Protein AF-A0A2G9T3Y8-F1 (afdb_monomer_lite)

Foldseek 3Di:
DDPVVVVVVVVVVVVVVVVVVVVVPPVPPPPDPDDDDDDDDDDDDPDDDPPFFFKWKALAPPGDIDDRDGLVRLQVCVVVVVRHQQMWMDTVPDPDTDGSVPDDSVVRD

pLDDT: mean 73.1, std 14.91, range [39.56, 91.06]

Sequence (109 aa):
MDVYEWTREKLEFLLKKLESSAVDSLDMFSDEPAANSSTSAEASNTIFDDEEQKWEYKESDTAEVQGPFTSSEMARRQQNGKLSSGGLARKCGTAGFNPVARIDFDLYC

Radius of gyration: 24.82 Å; chains: 1; bounding box: 56×50×46 Å

InterPro domains:
  IPR003169 GYF domain [PF02213] (55-99)
  IPR003169 GYF domain [PS50829] (52-104)
  IPR035445 GYF-like domain superfamily [G3DSA:3.30.1490.40] (46-109)
  IPR035445 GYF-like domain superfamily [SSF55277] (40-94)
  IPR039905 CD2 antigen cytoplasmic tail-binding protein 2/Lin1 [PTHR13138] (1-108)

Organism: Teladorsagia circumcincta (NCBI:txid45464)

Secondary structure (DSSP, 8-state):
--HHHHHHHHHHHHHHHHHHHHHTT-------------------------S--EEEEESSTTS--EEEEEHHHHHHHHHTT-S-TT-EEEETT----EEGGG--SGGG-

Structure (mmCIF, N/CA/C/O backbone):
data_AF-A0A2G9T3Y8-F1
#
_entry.id   AF-A0A2G9T3Y8-F1
#
loop_
_atom_site.group_PDB
_atom_site.id
_atom_site.type_symbol
_atom_site.label_atom_id
_atom_site.label_alt_id
_atom_site.label_comp_id
_atom_site.label_asym_id
_atom_site.label_entity_id
_atom_site.label_seq_id
_atom_site.pdbx_PDB_ins_code
_atom_site.Cartn_x
_atom_site.Cartn_y
_atom_site.Cartn_z
_atom_site.occupancy
_atom_sit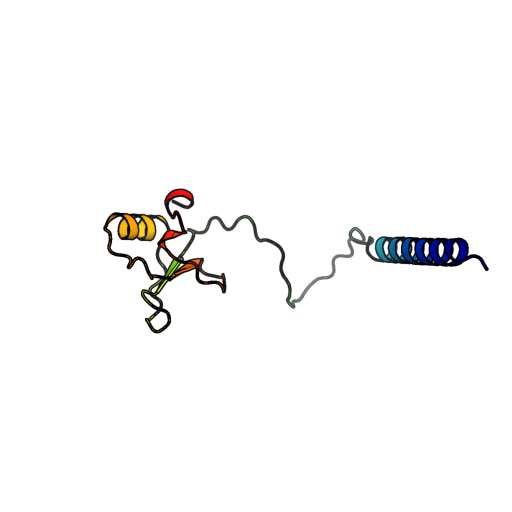e.B_iso_or_equiv
_atom_site.auth_seq_id
_atom_site.auth_comp_id
_atom_site.auth_asym_id
_atom_site.auth_atom_id
_atom_site.pdbx_PDB_model_num
ATOM 1 N N . MET A 1 1 ? 37.112 -22.788 -30.571 1.00 60.75 1 MET A N 1
ATOM 2 C CA . MET A 1 1 ? 37.118 -22.348 -29.167 1.00 60.75 1 MET A CA 1
ATOM 3 C C . MET A 1 1 ? 35.946 -23.027 -28.504 1.00 60.75 1 MET A C 1
ATOM 5 O O . MET A 1 1 ? 34.865 -23.008 -29.088 1.00 60.75 1 MET A O 1
ATOM 9 N N . ASP A 1 2 ? 36.194 -23.740 -27.414 1.00 82.38 2 ASP A N 1
ATOM 10 C CA . ASP A 1 2 ? 35.179 -24.557 -26.748 1.00 82.38 2 ASP A CA 1
ATOM 11 C C . ASP A 1 2 ? 34.064 -23.645 -26.190 1.00 82.38 2 ASP A C 1
ATOM 13 O O . ASP A 1 2 ? 34.320 -22.501 -25.804 1.00 82.38 2 ASP A O 1
ATOM 17 N N . VAL A 1 3 ? 32.811 -24.104 -26.158 1.00 79.81 3 VAL A N 1
ATOM 18 C CA . VAL A 1 3 ? 31.657 -23.286 -25.715 1.00 79.81 3 VAL A CA 1
ATOM 19 C C . VAL A 1 3 ? 31.833 -22.832 -24.259 1.00 79.81 3 VAL A C 1
ATOM 21 O O . VAL A 1 3 ? 31.388 -21.750 -23.859 1.00 79.81 3 VAL A O 1
ATOM 24 N N . TYR A 1 4 ? 32.548 -23.635 -23.472 1.00 84.25 4 TYR A N 1
ATOM 25 C CA . TYR A 1 4 ? 32.908 -23.317 -22.096 1.00 84.25 4 TYR A CA 1
ATOM 26 C C . TYR A 1 4 ? 33.963 -22.214 -21.986 1.00 84.25 4 TYR A C 1
ATOM 28 O O . TYR A 1 4 ? 33.860 -21.368 -21.098 1.00 84.25 4 TYR A O 1
ATOM 36 N N . GLU A 1 5 ? 34.933 -22.170 -22.899 1.00 83.75 5 GLU A N 1
ATOM 37 C CA . GLU A 1 5 ? 35.948 -21.110 -22.931 1.00 83.75 5 GLU A CA 1
ATOM 38 C C . GLU A 1 5 ? 35.299 -19.756 -23.218 1.00 83.75 5 GLU A C 1
ATOM 40 O O . GLU A 1 5 ? 35.516 -18.799 -22.478 1.00 83.75 5 GLU A O 1
ATOM 45 N N . TRP A 1 6 ? 34.405 -19.707 -24.210 1.00 81.50 6 TRP A N 1
ATOM 46 C CA . TRP A 1 6 ? 33.674 -18.487 -24.559 1.00 81.50 6 TRP A CA 1
ATOM 47 C C . TRP A 1 6 ? 32.820 -17.961 -23.399 1.00 81.50 6 TRP A C 1
ATOM 49 O O . TRP A 1 6 ? 32.765 -16.760 -23.130 1.00 81.50 6 TRP A O 1
ATOM 59 N N . THR A 1 7 ? 32.156 -18.871 -22.681 1.00 87.75 7 THR A N 1
ATOM 60 C CA . THR A 1 7 ? 31.309 -18.507 -21.539 1.00 87.75 7 THR A CA 1
ATOM 61 C C . THR A 1 7 ? 32.144 -17.975 -20.376 1.00 87.75 7 THR A C 1
ATOM 63 O O . THR A 1 7 ? 31.757 -16.983 -19.756 1.00 87.75 7 THR A O 1
ATOM 66 N N . ARG A 1 8 ? 33.306 -18.584 -20.104 1.00 88.88 8 ARG A N 1
ATOM 67 C CA . ARG A 1 8 ? 34.232 -18.119 -19.065 1.00 88.88 8 ARG A CA 1
ATOM 68 C C . ARG A 1 8 ? 34.745 -16.714 -19.369 1.00 88.88 8 ARG A C 1
ATOM 70 O O . ARG A 1 8 ? 34.634 -15.840 -18.517 1.00 88.88 8 ARG A O 1
ATOM 77 N N . GLU A 1 9 ? 35.223 -16.477 -20.588 1.00 89.94 9 GLU A N 1
ATOM 78 C CA . GLU A 1 9 ? 35.736 -15.164 -21.004 1.00 89.94 9 GLU A CA 1
ATOM 79 C C . GLU A 1 9 ? 34.658 -14.076 -20.920 1.00 89.94 9 GLU A C 1
ATOM 81 O O . GLU A 1 9 ? 34.911 -12.961 -20.462 1.00 89.94 9 GLU A O 1
ATOM 86 N N . LYS A 1 10 ? 33.418 -14.410 -21.296 1.00 87.50 10 LYS A N 1
ATOM 87 C CA . LYS A 1 10 ? 32.281 -13.494 -21.176 1.00 87.50 10 LYS A CA 1
ATOM 88 C C . LYS A 1 10 ? 31.964 -13.144 -19.720 1.00 87.50 10 LYS A C 1
ATOM 90 O O . LYS A 1 10 ? 31.654 -11.989 -19.432 1.00 87.50 10 LYS A O 1
ATOM 95 N N . LEU A 1 11 ? 32.026 -14.118 -18.811 1.00 90.94 11 LEU A N 1
ATOM 96 C CA . LEU A 1 11 ? 31.810 -13.890 -17.381 1.00 90.94 11 LEU A CA 1
ATOM 97 C C . LEU A 1 11 ? 32.929 -13.040 -16.770 1.00 90.94 11 LEU A C 1
ATOM 99 O O . LEU A 1 11 ? 32.633 -12.083 -16.059 1.00 90.94 11 LEU A O 1
ATOM 103 N N . GLU A 1 12 ? 34.190 -13.326 -17.095 1.00 91.06 12 GLU A N 1
ATOM 104 C CA . GLU A 1 12 ? 35.344 -12.539 -16.640 1.00 91.06 12 GLU A CA 1
ATOM 105 C C . GLU A 1 12 ? 35.264 -11.082 -17.116 1.00 91.06 12 GLU A C 1
ATOM 107 O O . GLU A 1 12 ? 35.494 -10.154 -16.339 1.00 91.06 12 GLU A O 1
ATOM 112 N N . PHE A 1 13 ? 34.858 -10.861 -18.369 1.00 90.44 13 PHE A N 1
ATOM 113 C CA . PHE A 1 13 ? 34.652 -9.520 -18.914 1.00 90.44 13 PHE A CA 1
ATOM 114 C C . PHE A 1 13 ? 33.562 -8.743 -18.162 1.00 90.44 13 PHE A C 1
ATOM 116 O O . PHE A 1 13 ? 33.740 -7.566 -17.841 1.00 90.44 13 PHE A O 1
ATOM 123 N N . LEU A 1 14 ? 32.436 -9.395 -17.858 1.00 88.31 14 LEU A N 1
ATOM 124 C CA . LEU A 1 14 ? 31.343 -8.778 -17.103 1.00 88.31 14 LEU A CA 1
ATOM 125 C C . LEU A 1 14 ? 31.750 -8.460 -15.661 1.00 88.31 14 LEU A C 1
ATOM 127 O O . LEU A 1 14 ? 31.402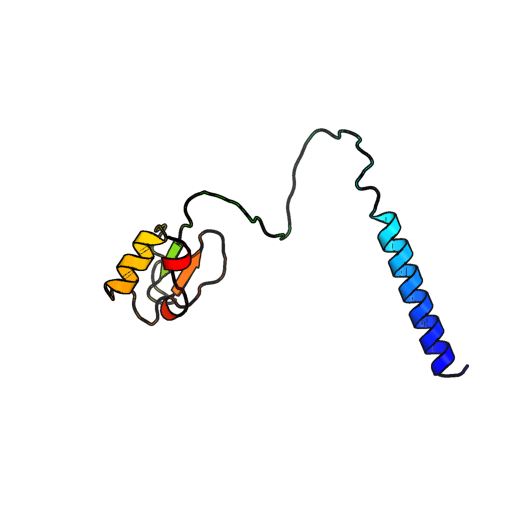 -7.388 -15.167 1.00 88.31 14 LEU A O 1
ATOM 131 N N . LEU A 1 15 ? 32.516 -9.346 -15.018 1.00 87.44 15 LEU A N 1
ATOM 132 C CA . LEU A 1 15 ? 33.023 -9.144 -13.662 1.00 87.44 15 LEU A CA 1
ATOM 133 C C . LEU A 1 15 ? 33.953 -7.926 -13.597 1.00 87.44 15 LEU A C 1
ATOM 135 O O . LEU A 1 15 ? 33.756 -7.036 -12.774 1.00 87.44 15 LEU A O 1
ATOM 139 N N . LYS A 1 16 ? 34.904 -7.837 -14.533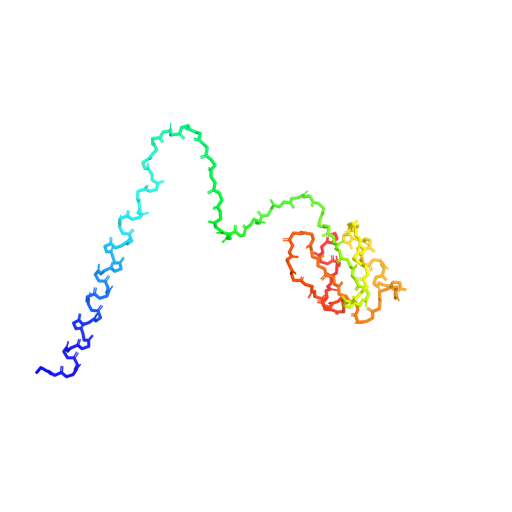 1.00 84.25 16 LYS A N 1
ATOM 140 C CA . LYS A 1 16 ? 35.846 -6.717 -14.624 1.00 84.25 16 LYS A CA 1
ATOM 141 C C . LYS A 1 16 ? 35.145 -5.389 -14.909 1.00 84.25 16 LYS A C 1
ATOM 143 O O . LYS A 1 16 ? 35.530 -4.369 -14.347 1.00 84.25 16 LYS A O 1
ATOM 148 N N . LYS A 1 17 ? 34.101 -5.398 -15.748 1.00 82.88 17 LYS A N 1
ATOM 149 C CA . LYS A 1 17 ? 33.295 -4.199 -16.027 1.00 82.88 17 LYS A CA 1
ATOM 150 C C . LYS A 1 17 ? 32.542 -3.718 -14.785 1.00 82.88 17 LYS A C 1
ATOM 152 O O . LYS A 1 17 ? 32.431 -2.514 -14.567 1.00 82.88 17 LYS A O 1
ATOM 157 N N . LEU A 1 18 ? 32.016 -4.648 -13.988 1.00 80.00 18 LEU A N 1
ATOM 158 C CA . LEU A 1 18 ? 31.323 -4.333 -12.742 1.00 80.00 18 LEU A CA 1
ATOM 159 C C . LEU A 1 18 ? 32.289 -3.758 -11.701 1.00 80.00 18 LEU A C 1
ATOM 161 O O . LEU A 1 18 ? 31.985 -2.735 -11.098 1.00 80.00 18 LEU A O 1
ATOM 165 N N . GLU A 1 19 ? 33.469 -4.362 -11.552 1.00 77.06 19 GLU A N 1
ATOM 166 C CA . GLU A 1 19 ? 34.517 -3.875 -10.652 1.00 77.06 19 GLU A CA 1
ATOM 167 C C . GLU A 1 19 ? 34.988 -2.469 -11.049 1.00 77.06 19 GLU A C 1
ATOM 169 O O . GLU A 1 19 ? 34.993 -1.574 -10.209 1.00 77.06 19 GLU A O 1
ATOM 174 N N . SER A 1 20 ? 35.262 -2.219 -12.338 1.00 69.88 20 SER A N 1
ATOM 175 C CA . SER A 1 20 ? 35.627 -0.877 -12.818 1.00 69.88 20 SER A CA 1
ATOM 176 C C . SER A 1 20 ? 34.506 0.156 -12.652 1.00 69.88 20 SER A C 1
ATOM 178 O O . SER A 1 20 ? 34.780 1.324 -12.411 1.00 69.88 20 SER A O 1
ATOM 180 N N . SER A 1 21 ? 33.241 -0.264 -12.771 1.00 67.88 21 SER A N 1
ATOM 181 C CA . SER A 1 21 ? 32.085 0.624 -12.600 1.00 67.88 21 SER A CA 1
ATOM 182 C C . SER A 1 21 ? 31.839 0.980 -11.134 1.00 67.88 21 SER A C 1
ATOM 184 O O . SER A 1 21 ? 31.378 2.084 -10.858 1.00 67.88 21 SER A O 1
ATOM 186 N N . ALA A 1 22 ? 32.113 0.059 -10.206 1.00 59.31 22 ALA A N 1
ATOM 187 C CA . ALA A 1 22 ? 31.920 0.270 -8.775 1.00 59.31 22 ALA A CA 1
ATOM 188 C C . ALA A 1 22 ? 33.037 1.119 -8.146 1.00 59.31 22 ALA A C 1
ATOM 190 O O . ALA A 1 22 ? 32.776 1.855 -7.200 1.00 59.31 22 ALA A O 1
ATOM 191 N N . VAL A 1 23 ? 34.269 1.057 -8.669 1.00 58.38 23 VAL A N 1
ATOM 192 C CA . VAL A 1 23 ? 35.373 1.904 -8.176 1.00 58.38 23 VAL A CA 1
ATOM 193 C C . VAL A 1 23 ? 35.280 3.354 -8.660 1.00 58.38 23 VAL A C 1
ATOM 195 O O . VAL A 1 23 ? 35.684 4.247 -7.926 1.00 58.38 23 VAL A O 1
ATOM 198 N N . ASP A 1 24 ? 34.698 3.607 -9.839 1.00 58.03 24 ASP A N 1
ATOM 199 C CA . ASP A 1 24 ? 34.477 4.965 -10.378 1.00 58.03 24 ASP A CA 1
ATOM 200 C C . ASP A 1 24 ? 33.349 5.724 -9.648 1.00 58.03 24 ASP A C 1
ATOM 202 O O . ASP A 1 24 ? 33.250 6.943 -9.716 1.00 58.03 24 ASP A O 1
ATOM 206 N N . SER A 1 25 ? 32.503 5.008 -8.900 1.00 56.97 25 SER A N 1
ATOM 207 C CA . SER A 1 25 ? 31.387 5.576 -8.129 1.00 56.97 25 SER A CA 1
ATOM 208 C C . SER A 1 25 ? 31.637 5.633 -6.612 1.00 56.97 25 SER A C 1
ATOM 210 O O . SER A 1 25 ? 30.732 5.997 -5.863 1.00 56.97 25 SER A O 1
ATOM 212 N N . LEU A 1 26 ? 32.855 5.318 -6.142 1.00 56.41 26 LEU A N 1
ATOM 213 C CA . LEU A 1 26 ? 33.213 5.315 -4.714 1.00 56.41 26 LEU A CA 1
ATOM 214 C C . LEU A 1 26 ? 33.936 6.588 -4.234 1.00 56.41 26 LEU A C 1
ATOM 216 O O . LEU A 1 26 ? 34.361 6.632 -3.081 1.00 56.41 26 LEU A O 1
ATOM 220 N N . ASP A 1 27 ? 34.019 7.660 -5.030 1.00 63.06 27 ASP A N 1
ATOM 221 C CA . ASP A 1 27 ? 34.419 8.966 -4.479 1.00 63.06 27 ASP A CA 1
ATOM 222 C C . ASP A 1 27 ? 33.241 9.686 -3.798 1.00 63.06 27 ASP A C 1
ATOM 224 O O . ASP A 1 27 ? 32.801 10.763 -4.183 1.00 63.06 27 ASP A O 1
ATOM 228 N N . MET A 1 28 ? 32.687 9.031 -2.777 1.00 65.31 28 MET A N 1
ATOM 229 C CA . MET A 1 28 ? 31.630 9.561 -1.909 1.00 65.31 28 MET A CA 1
ATOM 230 C C . MET A 1 28 ? 32.220 10.276 -0.671 1.00 65.31 28 MET A C 1
ATOM 232 O O . MET A 1 28 ? 31.484 10.622 0.249 1.00 65.31 28 MET A O 1
ATOM 236 N N . PHE A 1 29 ? 33.550 10.461 -0.635 1.00 59.69 29 PHE A N 1
ATOM 237 C CA . PHE A 1 29 ? 34.316 11.061 0.469 1.00 59.69 29 PHE A CA 1
ATOM 238 C C . PHE A 1 29 ? 35.228 12.232 0.050 1.00 59.69 29 PHE A C 1
ATOM 240 O O . PHE A 1 29 ? 35.861 12.818 0.931 1.00 59.69 29 PHE A O 1
ATOM 247 N N . SER A 1 30 ? 35.290 12.625 -1.229 1.00 62.28 30 SER A N 1
ATOM 248 C CA . SER A 1 30 ? 35.774 13.958 -1.622 1.00 62.28 30 SER A CA 1
ATOM 249 C C . SER A 1 30 ? 34.791 15.024 -1.139 1.00 62.28 30 SER A C 1
ATOM 251 O O . SER A 1 30 ? 33.918 15.492 -1.867 1.00 62.28 30 SER A O 1
ATOM 253 N N . ASP A 1 31 ? 34.926 15.384 0.133 1.00 55.25 31 ASP A N 1
ATOM 254 C CA . ASP A 1 31 ? 34.309 16.555 0.746 1.00 55.25 31 ASP A CA 1
ATOM 255 C C . ASP A 1 31 ? 34.969 17.825 0.181 1.00 55.25 31 ASP A C 1
ATOM 257 O O . ASP A 1 31 ? 35.867 18.417 0.781 1.00 55.25 31 ASP A O 1
ATOM 261 N N . GLU A 1 32 ? 34.554 18.223 -1.022 1.00 65.25 32 GLU A N 1
ATOM 262 C CA . GLU A 1 32 ? 34.580 19.628 -1.418 1.00 65.25 32 GLU A CA 1
ATOM 263 C C . GLU A 1 32 ? 33.193 20.221 -1.118 1.00 65.25 32 GLU A C 1
ATOM 265 O O . GLU A 1 32 ? 32.193 19.741 -1.663 1.00 65.25 32 GLU A O 1
ATOM 270 N N . PRO A 1 33 ? 33.082 21.263 -0.272 1.00 51.91 33 PRO A N 1
ATOM 271 C CA . PRO A 1 33 ? 31.791 21.829 0.091 1.00 51.91 33 PRO A CA 1
ATOM 272 C C . PRO A 1 33 ? 31.238 22.670 -1.068 1.00 51.91 33 PRO A C 1
ATOM 274 O O . PRO A 1 33 ? 31.401 23.891 -1.123 1.00 51.91 33 PRO A O 1
ATOM 277 N N . ALA A 1 34 ? 30.554 22.016 -2.007 1.00 51.22 34 ALA A N 1
ATOM 278 C CA . ALA A 1 34 ? 29.807 22.682 -3.062 1.00 51.22 34 ALA A CA 1
ATOM 279 C C . ALA A 1 34 ? 28.474 23.197 -2.504 1.00 51.22 34 ALA A C 1
ATOM 281 O O . ALA A 1 34 ? 27.497 22.468 -2.322 1.00 51.22 34 ALA A O 1
ATOM 282 N N . ALA A 1 35 ? 28.448 24.495 -2.222 1.00 53.06 35 ALA A N 1
ATOM 283 C CA . ALA A 1 35 ? 27.233 25.227 -1.934 1.00 53.06 35 ALA A CA 1
ATOM 284 C C . ALA A 1 35 ? 26.232 25.132 -3.105 1.00 53.06 35 ALA A C 1
ATOM 286 O O . ALA A 1 35 ? 26.558 25.442 -4.248 1.00 53.06 35 ALA A O 1
ATOM 287 N N . ASN A 1 36 ? 24.978 24.857 -2.738 1.00 48.62 36 ASN A N 1
ATOM 288 C CA . ASN A 1 36 ? 23.741 25.252 -3.415 1.00 48.62 36 AS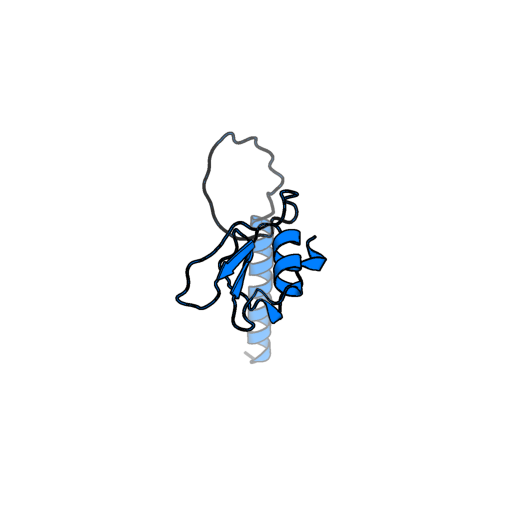N A CA 1
ATOM 289 C C . ASN A 1 36 ? 23.270 24.515 -4.696 1.00 48.62 36 ASN A C 1
ATOM 291 O O . ASN A 1 36 ? 23.744 24.766 -5.800 1.00 48.62 36 ASN A O 1
ATOM 295 N N . SER A 1 37 ? 22.086 23.897 -4.536 1.00 47.34 37 SER A N 1
ATOM 296 C CA . SER A 1 37 ? 20.901 23.918 -5.432 1.00 47.34 37 SER A CA 1
ATOM 297 C C . SER A 1 37 ? 20.540 22.622 -6.183 1.00 47.34 37 SER A C 1
ATOM 299 O O . SER A 1 37 ? 21.035 22.345 -7.265 1.00 47.34 37 SER A O 1
ATOM 301 N N . SER A 1 38 ? 19.553 21.916 -5.615 1.00 50.28 38 SER A N 1
ATOM 302 C CA . SER A 1 38 ? 18.305 21.441 -6.247 1.00 50.28 38 SER A CA 1
ATOM 303 C C . SER A 1 38 ? 18.348 20.760 -7.630 1.00 50.28 38 SER A C 1
ATOM 305 O O . SER A 1 38 ? 18.473 21.443 -8.640 1.00 50.28 38 SER A O 1
ATOM 307 N N . THR A 1 39 ? 18.010 19.461 -7.710 1.00 40.06 39 THR A N 1
ATOM 308 C CA . THR A 1 39 ? 16.733 18.940 -8.281 1.00 40.06 39 THR A CA 1
ATOM 309 C C . THR A 1 39 ? 16.690 17.396 -8.389 1.00 40.06 39 THR A C 1
ATOM 311 O O . THR A 1 39 ? 17.423 16.789 -9.152 1.00 40.06 39 THR A O 1
ATOM 314 N N . SER A 1 40 ? 15.781 16.819 -7.592 1.00 46.19 40 SER A N 1
ATOM 315 C CA . SER A 1 40 ? 14.885 15.647 -7.735 1.00 46.19 40 SER A CA 1
ATOM 316 C C . SER A 1 40 ? 15.212 14.335 -8.483 1.00 46.19 40 SER A C 1
ATOM 318 O O . SER A 1 40 ? 15.507 14.332 -9.673 1.00 46.19 40 SER A O 1
ATOM 320 N N . ALA A 1 41 ? 14.771 13.261 -7.788 1.00 43.44 41 ALA A N 1
ATOM 321 C CA . ALA A 1 41 ? 14.213 11.962 -8.230 1.00 43.44 41 ALA A CA 1
ATOM 322 C C . ALA A 1 41 ? 15.233 10.799 -8.362 1.00 43.44 41 ALA A C 1
ATOM 324 O O . ALA A 1 41 ? 16.203 10.918 -9.088 1.00 43.44 41 ALA A O 1
ATOM 325 N N . GLU A 1 42 ? 15.122 9.641 -7.694 1.00 40.09 42 GLU A N 1
ATOM 326 C CA . GLU A 1 42 ? 13.967 8.933 -7.130 1.00 40.09 42 GLU A CA 1
ATOM 327 C C . GLU A 1 42 ? 14.317 8.034 -5.924 1.00 40.09 42 GLU A C 1
ATOM 329 O O . GLU A 1 42 ? 15.404 7.474 -5.820 1.00 40.09 42 GLU A O 1
ATOM 334 N N . ALA A 1 43 ? 13.291 7.842 -5.087 1.00 49.50 43 ALA A N 1
ATOM 335 C CA . ALA A 1 43 ? 12.951 6.606 -4.383 1.00 49.50 43 ALA A CA 1
ATOM 336 C C . ALA A 1 43 ? 14.040 5.934 -3.533 1.00 49.50 43 ALA A C 1
ATOM 338 O O . ALA A 1 43 ? 14.616 4.911 -3.896 1.00 49.50 43 ALA A O 1
ATOM 339 N N . SER A 1 44 ? 14.189 6.407 -2.298 1.00 39.56 44 SER A N 1
ATOM 340 C CA . SER A 1 44 ? 14.621 5.548 -1.197 1.00 39.56 44 SER A CA 1
ATOM 341 C C . SER A 1 44 ? 14.006 6.032 0.108 1.00 39.56 44 SER A C 1
ATOM 343 O O . SER A 1 44 ? 14.436 7.024 0.681 1.00 39.56 44 SER A O 1
ATOM 345 N N . ASN A 1 45 ? 12.966 5.311 0.533 1.00 49.22 45 ASN A N 1
ATOM 346 C CA . ASN A 1 45 ? 12.698 4.974 1.929 1.00 49.22 45 ASN A CA 1
ATOM 347 C C . ASN A 1 45 ? 13.010 6.080 2.955 1.00 49.22 45 ASN A C 1
ATOM 349 O O . ASN A 1 45 ? 13.964 5.976 3.726 1.00 49.22 45 ASN A O 1
ATOM 353 N N . THR A 1 46 ? 12.167 7.110 3.027 1.00 42.97 46 THR A N 1
ATOM 354 C CA . THR A 1 46 ? 12.156 8.008 4.191 1.00 42.97 46 THR A CA 1
ATOM 355 C C . THR A 1 46 ? 11.402 7.317 5.323 1.00 42.97 46 THR A C 1
ATOM 357 O O . THR A 1 46 ? 10.203 7.465 5.537 1.00 42.97 46 THR A O 1
ATOM 360 N N . ILE A 1 47 ? 12.150 6.430 5.966 1.00 51.44 47 ILE A N 1
ATOM 361 C CA . ILE A 1 47 ? 11.967 5.956 7.327 1.00 51.44 47 ILE A CA 1
ATOM 362 C C . ILE A 1 47 ? 12.158 7.186 8.236 1.00 51.44 47 ILE A C 1
ATOM 364 O O . ILE A 1 47 ? 13.152 7.889 8.082 1.00 51.44 47 ILE A O 1
ATOM 368 N N . PHE A 1 48 ? 11.209 7.413 9.150 1.00 42.94 48 PHE A N 1
ATOM 369 C CA . PHE A 1 48 ? 11.113 8.534 10.104 1.00 42.94 48 PHE A CA 1
ATOM 370 C C . PHE A 1 48 ? 10.607 9.866 9.534 1.00 42.94 48 PHE A C 1
ATOM 372 O O . PHE A 1 48 ? 11.377 10.797 9.327 1.00 42.94 48 PHE A O 1
ATOM 379 N N . ASP A 1 49 ? 9.287 9.982 9.397 1.00 42.25 49 ASP A N 1
ATOM 380 C CA . ASP A 1 49 ? 8.628 11.245 9.730 1.00 42.25 49 ASP A CA 1
ATOM 381 C C . ASP A 1 49 ? 7.657 10.954 10.879 1.00 42.25 49 ASP A C 1
ATOM 383 O O . ASP A 1 49 ? 6.661 10.246 10.719 1.00 42.25 49 ASP A O 1
ATOM 387 N N . ASP A 1 50 ? 8.028 11.427 12.066 1.00 49.31 50 ASP A N 1
ATOM 388 C CA . ASP A 1 50 ? 7.279 11.381 13.330 1.00 49.31 50 ASP A CA 1
ATOM 389 C C . ASP A 1 50 ? 6.145 12.437 13.314 1.00 49.31 50 ASP A C 1
ATOM 391 O O . ASP A 1 50 ? 5.828 13.085 14.308 1.00 49.31 50 ASP A O 1
ATOM 395 N N . GLU A 1 51 ? 5.531 12.642 12.147 1.00 56.34 51 GLU A N 1
ATOM 396 C CA . GLU A 1 51 ? 4.362 13.489 11.936 1.00 56.34 51 GLU A CA 1
ATOM 397 C C . GLU A 1 51 ? 3.165 12.579 11.647 1.00 56.34 51 GLU A C 1
ATOM 399 O O . GLU A 1 51 ? 2.955 12.150 10.515 1.00 56.34 51 GLU A O 1
ATOM 404 N N . GLU A 1 52 ? 2.412 12.240 12.701 1.00 66.25 52 GLU A N 1
ATOM 405 C CA . GLU A 1 52 ? 1.075 11.621 12.700 1.00 66.25 52 GLU A CA 1
ATOM 406 C C . GLU A 1 52 ? 0.649 10.990 11.359 1.00 66.25 52 GLU A C 1
ATOM 408 O O . GLU A 1 52 ? 0.137 11.684 10.482 1.00 66.25 52 GLU A O 1
ATOM 413 N N . GLN A 1 53 ? 0.806 9.670 11.194 1.00 76.56 53 GLN A N 1
ATOM 414 C CA . GLN A 1 53 ? 0.419 8.939 9.977 1.00 76.56 53 GLN A CA 1
ATOM 415 C C . GLN A 1 53 ? -1.021 9.301 9.548 1.00 76.56 53 GLN A C 1
ATOM 417 O O . GLN A 1 53 ? -2.006 8.844 10.139 1.00 76.56 53 GLN A O 1
ATOM 422 N N . LYS A 1 54 ? -1.135 10.120 8.492 1.00 85.94 54 LYS A N 1
ATOM 423 C CA . LYS A 1 54 ? -2.417 10.551 7.917 1.00 85.94 54 LYS A CA 1
ATOM 424 C C . LYS A 1 54 ? -2.879 9.587 6.833 1.00 85.94 54 LYS A C 1
ATOM 426 O O . LYS A 1 54 ? -2.084 9.082 6.035 1.00 85.94 54 LYS A O 1
ATOM 431 N N . TRP A 1 55 ? -4.183 9.361 6.799 1.00 86.94 55 TRP A N 1
ATOM 432 C CA . TRP A 1 55 ? -4.850 8.418 5.919 1.00 86.94 55 TRP A CA 1
ATOM 433 C C . TRP A 1 55 ? -5.948 9.099 5.110 1.00 86.94 55 TRP A C 1
ATOM 435 O O . TRP A 1 55 ? -6.683 9.958 5.599 1.00 86.94 55 TRP A O 1
ATOM 445 N N . GLU A 1 56 ? -6.085 8.657 3.870 1.00 88.00 56 GLU A N 1
ATOM 446 C CA . GLU A 1 56 ? -7.155 9.028 2.955 1.00 88.00 56 GLU A CA 1
ATOM 447 C C . GLU A 1 56 ? -7.998 7.788 2.650 1.00 88.00 56 GLU A C 1
ATOM 449 O O . GLU A 1 56 ? -7.457 6.717 2.368 1.00 88.00 56 GLU A O 1
ATOM 454 N N . TYR A 1 57 ? -9.319 7.926 2.693 1.00 86.12 57 TYR A N 1
ATOM 455 C CA . TYR A 1 57 ? -10.292 6.851 2.520 1.00 86.12 57 TYR A CA 1
ATOM 456 C C . TYR A 1 57 ? -11.266 7.160 1.384 1.00 86.12 57 TYR A C 1
ATOM 458 O O . TYR A 1 57 ? -11.771 8.269 1.292 1.00 86.12 57 TYR A O 1
ATOM 466 N N . LYS A 1 58 ? -11.606 6.168 0.562 1.00 86.00 58 LYS A N 1
ATOM 467 C CA . LYS A 1 58 ? -12.724 6.227 -0.387 1.00 86.00 58 LYS A CA 1
ATOM 468 C C . LYS A 1 58 ? -13.618 5.001 -0.221 1.00 86.00 58 LYS A C 1
ATOM 470 O O . LYS A 1 58 ? -13.132 3.882 -0.067 1.00 86.00 58 LYS A O 1
ATOM 475 N N . GLU A 1 59 ? -14.931 5.198 -0.262 1.00 79.69 59 GLU A N 1
ATOM 476 C CA . GLU A 1 59 ? -15.906 4.109 -0.098 1.00 79.69 59 GLU A CA 1
ATOM 477 C C . GLU A 1 59 ? -16.009 3.209 -1.340 1.00 79.69 59 GLU A C 1
ATOM 479 O O . GLU A 1 59 ? -16.327 2.026 -1.245 1.00 79.69 59 GLU A O 1
ATOM 484 N N . SER A 1 60 ? -15.730 3.756 -2.519 1.00 74.25 60 SER A N 1
ATOM 485 C CA . SER A 1 60 ? -15.769 3.067 -3.812 1.00 74.25 60 SER A CA 1
ATOM 486 C C . SER A 1 60 ? -14.784 3.729 -4.770 1.00 74.25 60 SER A C 1
ATOM 488 O O . SER A 1 60 ? -14.305 4.829 -4.501 1.00 74.25 60 SER A O 1
ATOM 490 N N . ASP A 1 61 ? -14.472 3.085 -5.896 1.00 66.94 61 ASP A N 1
ATOM 491 C CA . ASP A 1 61 ? -13.473 3.611 -6.835 1.00 66.94 61 ASP A CA 1
ATOM 492 C C . ASP A 1 61 ? -13.867 4.966 -7.451 1.00 66.94 61 ASP A C 1
ATOM 494 O O . ASP A 1 61 ? -13.005 5.791 -7.735 1.00 66.94 61 ASP A O 1
ATOM 498 N N . THR A 1 62 ? -15.174 5.215 -7.560 1.00 67.06 62 THR A N 1
ATOM 499 C CA . THR A 1 62 ? -15.779 6.457 -8.060 1.00 67.06 62 THR A CA 1
ATOM 500 C C . THR A 1 62 ? -16.187 7.437 -6.957 1.00 67.06 62 THR A C 1
ATOM 502 O O . THR A 1 62 ? -16.730 8.495 -7.265 1.00 67.06 62 THR A O 1
ATOM 505 N N . ALA A 1 63 ? -16.017 7.073 -5.682 1.00 76.88 63 ALA A N 1
ATOM 506 C CA . ALA A 1 63 ? -16.411 7.918 -4.559 1.00 76.88 63 ALA A CA 1
ATOM 507 C C . ALA A 1 63 ? -15.323 8.948 -4.233 1.00 76.88 63 ALA A C 1
ATOM 509 O O . ALA A 1 63 ? -14.136 8.723 -4.482 1.00 76.88 63 ALA A O 1
ATOM 510 N N . GLU A 1 64 ? -15.732 10.068 -3.640 1.00 77.94 64 GLU A N 1
ATOM 511 C CA . GLU A 1 64 ? -14.810 11.108 -3.192 1.00 77.94 64 GLU A CA 1
ATOM 512 C C . GLU A 1 64 ? -13.843 10.578 -2.127 1.00 77.94 64 GLU A C 1
ATOM 514 O O . GLU A 1 64 ? -14.213 9.811 -1.232 1.00 77.94 64 GLU A O 1
ATOM 519 N N . VAL A 1 65 ? -12.587 11.011 -2.234 1.00 82.69 65 VAL A N 1
ATOM 520 C CA . VAL A 1 65 ? -11.555 10.713 -1.244 1.00 82.69 65 VAL A CA 1
ATOM 521 C C . VAL A 1 65 ? -11.796 11.594 -0.021 1.00 82.69 65 VAL A C 1
ATOM 523 O O . VAL A 1 65 ? -11.684 12.813 -0.079 1.00 82.69 65 VAL A O 1
ATOM 526 N N . GLN A 1 66 ? -12.128 10.955 1.091 1.00 82.56 66 GLN A N 1
ATOM 527 C CA . GLN A 1 66 ? -12.304 11.549 2.405 1.00 82.56 66 GLN A CA 1
ATOM 528 C C . GLN A 1 66 ? -10.971 11.496 3.160 1.00 82.56 66 GLN A C 1
ATOM 530 O O . GLN A 1 66 ? -10.401 10.423 3.361 1.00 82.56 66 GLN A O 1
ATOM 535 N N . GLY A 1 67 ? -10.468 12.640 3.606 1.00 76.50 67 GLY A N 1
ATOM 536 C CA . GLY A 1 67 ? -9.225 12.731 4.371 1.00 76.50 67 GLY A CA 1
ATOM 537 C C . GLY A 1 67 ? -8.794 14.183 4.569 1.00 76.50 67 GLY A C 1
ATOM 538 O O . GLY A 1 67 ? -9.444 15.085 4.037 1.00 76.50 67 GLY A O 1
ATOM 539 N N . PRO A 1 68 ? -7.708 14.436 5.315 1.00 85.19 68 PRO A N 1
ATOM 540 C CA . PRO A 1 68 ? -6.843 13.469 5.995 1.00 85.19 68 PRO A CA 1
ATOM 541 C C . PRO A 1 68 ? -7.367 13.076 7.389 1.00 85.19 68 PRO A C 1
ATOM 543 O O . PRO A 1 68 ? -7.692 13.937 8.204 1.00 85.19 68 PRO A O 1
ATOM 546 N N . PHE A 1 69 ? -7.414 11.776 7.685 1.00 86.94 69 PHE A N 1
ATOM 547 C CA . PHE A 1 69 ? -7.741 11.243 9.015 1.00 86.94 69 PHE A CA 1
ATOM 548 C C . PHE A 1 69 ? -6.490 10.704 9.711 1.00 86.94 69 PHE A C 1
ATOM 550 O O . PHE A 1 69 ? -5.579 10.210 9.051 1.00 86.94 69 PHE A O 1
ATOM 557 N N . THR A 1 70 ? -6.449 10.759 11.041 1.00 89.06 70 THR A N 1
ATOM 558 C CA . THR A 1 70 ? -5.392 10.105 11.826 1.00 89.06 70 THR A CA 1
ATOM 559 C C . THR A 1 70 ? -5.613 8.594 11.878 1.00 89.06 70 THR A C 1
ATOM 561 O O . THR A 1 70 ? -6.727 8.106 11.646 1.00 89.06 70 THR A O 1
ATOM 564 N N . SER A 1 71 ? -4.565 7.835 12.209 1.00 85.44 71 SER A N 1
ATOM 565 C CA . SER A 1 71 ? -4.687 6.378 12.327 1.00 85.44 71 SER A CA 1
ATOM 566 C C . SER A 1 71 ? -5.727 5.956 13.371 1.00 85.44 71 SER A C 1
ATOM 568 O O . SER A 1 71 ? -6.569 5.101 13.095 1.00 85.44 71 SER A O 1
ATOM 570 N N . SER A 1 72 ? -5.768 6.633 14.523 1.00 86.38 72 SER A N 1
ATOM 571 C CA . SER A 1 72 ? -6.743 6.350 15.585 1.00 86.38 72 SER A CA 1
ATOM 572 C C . SER A 1 72 ? -8.189 6.631 15.161 1.00 86.38 72 SER A C 1
ATOM 574 O O . SER A 1 72 ? -9.106 5.894 15.529 1.00 86.38 72 SER A O 1
ATOM 576 N N . GLU A 1 73 ? -8.417 7.681 14.366 1.00 87.12 73 GLU A N 1
ATOM 577 C CA . GLU A 1 73 ? -9.737 8.018 13.817 1.00 87.12 73 GLU A CA 1
ATOM 578 C C . GLU A 1 73 ? -10.207 6.937 12.825 1.00 87.12 73 GLU A C 1
ATOM 580 O O . GLU A 1 73 ? -11.363 6.503 12.866 1.00 87.12 73 GLU A O 1
ATOM 585 N N . MET A 1 74 ? -9.300 6.447 11.972 1.00 85.94 74 MET A N 1
ATOM 586 C CA . MET A 1 74 ? -9.576 5.361 11.025 1.00 85.94 74 MET A CA 1
ATOM 587 C C . MET A 1 74 ? -9.864 4.032 11.730 1.00 85.94 74 MET A C 1
ATOM 589 O O . MET A 1 74 ? -10.863 3.384 11.406 1.00 85.94 74 MET A O 1
ATOM 593 N N . ALA A 1 75 ? -9.066 3.671 12.740 1.00 84.50 75 ALA A N 1
ATOM 594 C CA . ALA A 1 75 ? -9.272 2.477 13.560 1.00 84.50 75 ALA A CA 1
ATOM 595 C C . ALA A 1 75 ? -10.661 2.481 14.220 1.00 84.50 75 ALA A C 1
ATOM 597 O O . ALA A 1 75 ? -11.427 1.520 14.105 1.00 84.50 75 ALA A O 1
ATOM 598 N N . ARG A 1 76 ? -11.054 3.611 14.829 1.00 86.75 76 ARG A N 1
ATOM 599 C CA . ARG A 1 76 ? -12.388 3.770 15.429 1.00 86.75 76 ARG A CA 1
ATOM 600 C C . ARG A 1 76 ? -13.499 3.607 14.407 1.00 86.75 76 ARG A C 1
ATOM 602 O O . ARG A 1 76 ? -14.508 2.970 14.700 1.00 86.75 76 ARG A O 1
ATOM 609 N N . ARG A 1 77 ? -13.373 4.188 13.214 1.00 82.94 77 ARG A N 1
ATOM 610 C CA . ARG A 1 77 ? -14.414 4.062 12.184 1.00 82.94 77 ARG A CA 1
ATOM 611 C C . ARG A 1 77 ? -14.529 2.631 11.666 1.00 82.94 77 ARG A C 1
ATOM 613 O O . ARG A 1 77 ? -15.648 2.196 11.388 1.00 82.94 77 ARG A O 1
ATOM 620 N N . GLN A 1 78 ? -13.412 1.908 11.577 1.00 82.75 78 GLN A N 1
ATOM 621 C CA . GLN A 1 78 ? -13.389 0.504 11.165 1.00 82.75 78 GLN A CA 1
ATOM 622 C C . GLN A 1 78 ? -14.094 -0.361 12.209 1.00 82.75 78 GLN A C 1
ATOM 624 O O . GLN A 1 78 ? -14.981 -1.136 11.860 1.00 82.75 78 GLN A O 1
ATOM 629 N N . GLN A 1 79 ? -13.796 -0.140 13.494 1.00 81.44 79 GLN A N 1
ATOM 630 C CA . GLN A 1 79 ? -14.447 -0.827 14.610 1.00 81.44 79 GLN A CA 1
ATOM 631 C C . GLN A 1 79 ? -15.945 -0.501 14.722 1.00 81.44 79 GLN A C 1
ATOM 633 O O . GLN A 1 79 ? -16.748 -1.376 15.031 1.00 81.44 79 GLN A O 1
ATOM 638 N N . ASN A 1 80 ? -16.342 0.736 14.414 1.00 81.00 80 ASN A N 1
ATOM 639 C CA . ASN A 1 80 ? -17.748 1.146 14.366 1.00 81.00 80 ASN A CA 1
ATOM 640 C C . ASN A 1 80 ? -18.508 0.599 13.140 1.00 81.00 80 ASN A C 1
ATOM 642 O O . ASN A 1 80 ? -19.679 0.928 12.963 1.00 81.00 80 ASN A O 1
ATOM 646 N N . GLY A 1 81 ? -17.862 -0.186 12.267 1.00 77.06 81 GLY A N 1
ATOM 647 C CA . GLY A 1 81 ? -18.482 -0.727 11.052 1.00 77.06 81 GLY A CA 1
ATOM 648 C C . GLY A 1 81 ? -18.888 0.352 10.046 1.00 77.06 81 GLY A C 1
ATOM 649 O O . GLY A 1 81 ? -19.754 0.126 9.207 1.00 77.06 81 GLY A O 1
ATOM 650 N N . LYS A 1 82 ? -18.290 1.546 10.150 1.00 68.50 82 LYS A N 1
ATOM 651 C CA . LYS A 1 82 ? -18.630 2.715 9.331 1.00 68.50 82 LYS A CA 1
ATOM 652 C C . LYS A 1 82 ? -17.793 2.811 8.055 1.00 68.50 82 LYS A C 1
ATOM 654 O O . LYS A 1 82 ? -18.057 3.675 7.227 1.00 68.50 82 LYS A O 1
ATOM 659 N N . LEU A 1 83 ? -16.792 1.940 7.901 1.00 70.75 83 LEU A N 1
ATOM 660 C CA . LEU A 1 83 ? -16.118 1.725 6.625 1.00 70.75 83 LEU A CA 1
ATOM 661 C C . LEU A 1 83 ? -16.777 0.551 5.911 1.00 70.75 83 LEU A C 1
ATOM 663 O O . LEU A 1 83 ? -16.843 -0.555 6.445 1.00 70.75 83 LEU A O 1
ATOM 667 N N . SER A 1 84 ? -17.232 0.798 4.684 1.00 71.69 84 SER A N 1
ATOM 668 C CA . SER A 1 84 ? -17.702 -0.261 3.796 1.00 71.69 84 SER A CA 1
ATOM 669 C C . SER A 1 84 ? -16.591 -1.295 3.575 1.00 71.69 84 SER A C 1
ATOM 671 O O . SER A 1 84 ? -15.427 -0.930 3.390 1.00 71.69 84 SER A O 1
ATOM 673 N N . SER A 1 85 ? -16.941 -2.587 3.547 1.00 68.94 85 SER A N 1
ATOM 674 C CA . SER A 1 85 ? -15.995 -3.692 3.306 1.00 68.94 85 SER A CA 1
ATOM 675 C C . SER A 1 85 ? -15.280 -3.589 1.950 1.00 68.94 85 SER A C 1
ATOM 677 O O . SER A 1 85 ? -14.226 -4.199 1.779 1.00 68.94 85 SER A O 1
ATOM 679 N N . GLY A 1 86 ? -15.847 -2.844 0.992 1.00 75.75 86 GLY A N 1
ATOM 680 C CA . GLY A 1 86 ? -15.240 -2.554 -0.314 1.00 75.75 86 GLY A CA 1
ATOM 681 C C . GLY A 1 86 ? -14.443 -1.249 -0.357 1.00 75.75 86 GLY A C 1
ATOM 682 O O . GLY A 1 86 ? -13.937 -0.870 -1.410 1.00 75.75 86 GLY A O 1
ATOM 683 N N . GLY A 1 87 ? -14.342 -0.555 0.775 1.00 83.31 87 GLY A N 1
ATOM 684 C CA . GLY A 1 87 ? -13.641 0.707 0.875 1.00 83.31 87 GLY A CA 1
ATOM 685 C C . GLY A 1 87 ? -12.131 0.549 0.721 1.00 83.31 87 GLY A C 1
ATOM 686 O O . GLY A 1 87 ? -11.533 -0.472 1.071 1.00 83.31 87 GLY A O 1
ATOM 687 N N . LEU A 1 88 ? -11.509 1.596 0.205 1.00 86.88 88 LEU A N 1
ATOM 688 C CA . LEU A 1 88 ? -10.105 1.655 -0.156 1.00 86.88 88 LEU A CA 1
ATOM 689 C C . LEU A 1 88 ? -9.449 2.797 0.623 1.00 86.88 88 LEU A C 1
ATOM 691 O O . LEU A 1 88 ? -9.956 3.915 0.618 1.00 86.88 88 LEU A O 1
ATOM 695 N N . ALA A 1 89 ? -8.324 2.541 1.279 1.00 87.19 89 ALA A N 1
ATOM 696 C CA . ALA A 1 89 ? -7.556 3.555 1.988 1.00 87.19 89 ALA A CA 1
ATOM 697 C C . ALA A 1 89 ? -6.101 3.594 1.525 1.00 87.19 89 ALA A C 1
ATOM 699 O O . ALA A 1 89 ? -5.532 2.591 1.087 1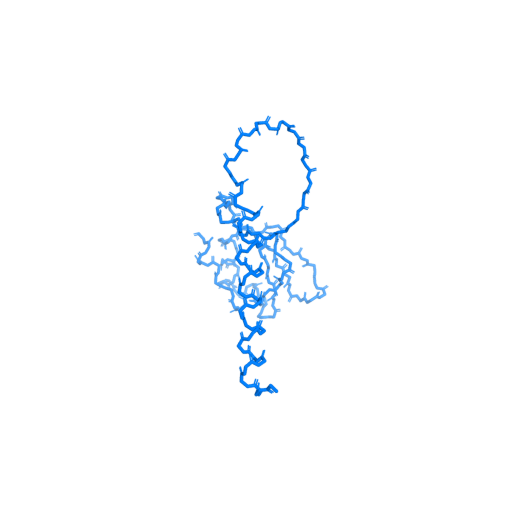.00 87.19 89 ALA A O 1
ATOM 700 N N . ARG A 1 90 ? -5.496 4.774 1.625 1.00 87.19 90 ARG A N 1
ATOM 701 C CA . ARG A 1 90 ? -4.078 5.005 1.350 1.00 87.19 90 ARG A CA 1
ATOM 702 C C . ARG A 1 90 ? -3.467 5.892 2.425 1.00 87.19 90 ARG A C 1
ATOM 704 O O . ARG A 1 90 ? -4.159 6.701 3.040 1.00 87.19 90 ARG A O 1
ATOM 711 N N . LYS A 1 91 ? -2.162 5.740 2.628 1.00 86.25 91 LYS A N 1
ATOM 712 C CA . LYS A 1 91 ? -1.361 6.679 3.417 1.00 86.25 91 LYS A CA 1
ATOM 713 C C . LYS A 1 91 ? -1.188 7.966 2.612 1.00 86.25 91 LYS A C 1
ATOM 715 O O . LYS A 1 91 ? -0.932 7.885 1.407 1.00 86.25 91 LYS A O 1
ATOM 720 N N . CYS A 1 92 ? -1.303 9.126 3.256 1.00 76.31 92 CYS A N 1
ATOM 721 C CA . CYS A 1 92 ? -0.975 10.402 2.620 1.00 76.31 92 CYS A CA 1
ATOM 722 C C . CYS A 1 92 ? 0.458 10.334 2.064 1.00 76.31 92 CYS A C 1
ATOM 724 O O . CYS A 1 92 ? 1.388 9.997 2.791 1.00 76.31 92 CYS A O 1
ATOM 726 N N . GLY A 1 93 ? 0.619 10.594 0.763 1.00 69.94 93 GLY A N 1
ATOM 727 C CA . GLY A 1 93 ? 1.908 10.506 0.061 1.00 69.94 93 GLY A CA 1
ATOM 728 C C . GLY A 1 93 ? 2.172 9.186 -0.677 1.00 69.94 93 GLY A C 1
ATOM 729 O O . GLY A 1 93 ? 3.140 9.096 -1.423 1.00 69.94 93 GLY A O 1
ATOM 730 N N . THR A 1 94 ? 1.310 8.171 -0.540 1.00 74.44 94 THR A N 1
ATOM 731 C CA . THR A 1 94 ? 1.414 6.908 -1.298 1.00 74.44 94 THR A CA 1
ATOM 732 C C . THR A 1 94 ? 0.372 6.850 -2.419 1.00 74.44 94 THR A C 1
ATOM 734 O O . THR A 1 94 ? -0.803 7.118 -2.193 1.00 74.44 94 THR A O 1
ATOM 737 N N . ALA A 1 95 ? 0.769 6.457 -3.635 1.00 71.31 95 ALA A N 1
ATOM 738 C CA . ALA A 1 95 ? -0.136 6.414 -4.793 1.00 71.31 95 ALA A CA 1
ATOM 739 C C . ALA A 1 95 ? -1.146 5.243 -4.764 1.00 71.31 95 ALA A C 1
ATOM 741 O O . ALA A 1 95 ? -2.195 5.309 -5.405 1.00 71.31 95 ALA A O 1
ATOM 742 N N . GLY A 1 96 ? -0.843 4.168 -4.028 1.00 78.12 96 GLY A N 1
ATOM 743 C CA . GLY A 1 96 ? -1.629 2.932 -4.013 1.00 78.12 96 GLY A CA 1
ATOM 744 C C . GLY A 1 96 ? -2.754 2.920 -2.976 1.00 78.12 96 GLY A C 1
ATOM 745 O O . GLY A 1 96 ? -2.507 3.029 -1.775 1.00 78.12 96 GLY A O 1
ATOM 746 N N . PHE A 1 97 ? -3.985 2.710 -3.441 1.00 84.19 97 PHE A N 1
ATOM 747 C CA . PHE A 1 97 ? -5.139 2.4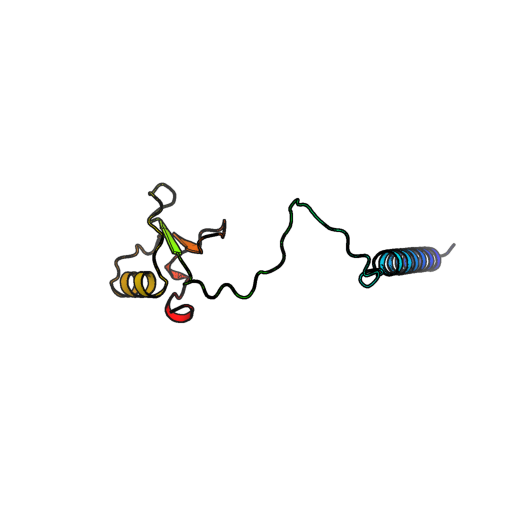22 -2.592 1.00 84.19 97 PHE A CA 1
ATOM 748 C C . PHE A 1 97 ? -5.193 0.936 -2.234 1.00 84.19 97 PHE A C 1
ATOM 750 O O . PHE A 1 97 ? -5.144 0.078 -3.113 1.00 84.19 97 PHE A O 1
ATOM 757 N N . ASN A 1 98 ? -5.345 0.635 -0.948 1.00 86.75 98 ASN A N 1
ATOM 758 C CA . ASN A 1 98 ? -5.450 -0.723 -0.430 1.00 86.75 98 ASN A CA 1
ATOM 759 C C . ASN A 1 98 ? -6.829 -0.950 0.200 1.00 86.75 98 ASN A C 1
ATOM 761 O O . ASN A 1 98 ? -7.389 -0.020 0.777 1.00 86.75 98 ASN A O 1
ATOM 765 N N . PRO A 1 99 ? -7.401 -2.163 0.120 1.00 86.50 99 PRO A N 1
ATOM 766 C CA . PRO A 1 99 ? -8.675 -2.452 0.762 1.00 86.50 99 PRO A CA 1
ATOM 767 C C . PRO A 1 99 ? -8.569 -2.234 2.267 1.00 86.50 99 PRO A C 1
ATOM 769 O O . PRO A 1 99 ? -7.669 -2.771 2.909 1.00 86.50 99 PRO A O 1
ATOM 772 N N . VAL A 1 100 ? -9.520 -1.505 2.837 1.00 85.31 100 VAL A N 1
ATOM 773 C CA . VAL A 1 100 ? -9.563 -1.208 4.274 1.00 85.31 100 VAL A CA 1
ATOM 774 C C . VAL A 1 100 ? -9.608 -2.478 5.113 1.00 85.31 100 VAL A C 1
ATOM 776 O O . VAL A 1 100 ? -8.960 -2.548 6.146 1.00 85.31 100 VAL A O 1
ATOM 779 N N . ALA A 1 101 ? -10.290 -3.521 4.637 1.00 82.75 101 ALA A N 1
ATOM 780 C CA . ALA A 1 101 ? -10.329 -4.823 5.301 1.00 82.75 101 ALA A CA 1
ATOM 781 C C . ALA A 1 101 ? -8.951 -5.511 5.422 1.00 82.75 101 ALA A C 1
ATOM 783 O O . ALA A 1 101 ? -8.814 -6.468 6.176 1.00 82.75 101 ALA A O 1
ATOM 784 N N . ARG A 1 102 ? -7.938 -5.061 4.668 1.00 85.56 102 ARG A N 1
ATOM 785 C CA . ARG A 1 102 ? -6.567 -5.595 4.704 1.00 85.56 102 ARG A CA 1
ATOM 786 C C . ARG A 1 102 ? -5.600 -4.722 5.500 1.00 85.56 102 ARG A C 1
ATOM 788 O O . ARG A 1 102 ? -4.432 -5.086 5.609 1.00 85.56 102 ARG A O 1
ATOM 795 N N . ILE A 1 103 ? -6.056 -3.573 5.989 1.00 84.31 103 ILE A N 1
ATOM 796 C CA . ILE A 1 103 ? -5.242 -2.624 6.738 1.00 84.31 103 ILE A CA 1
ATOM 797 C C . ILE A 1 103 ? -5.661 -2.714 8.198 1.00 84.31 103 ILE A C 1
ATOM 799 O O . ILE A 1 103 ? -6.846 -2.603 8.517 1.00 84.31 103 ILE A O 1
ATOM 803 N N . ASP A 1 104 ? -4.673 -2.890 9.065 1.00 85.12 104 ASP A N 1
ATOM 804 C CA . ASP A 1 104 ? -4.837 -2.751 10.503 1.00 85.12 104 ASP A CA 1
ATOM 805 C C . ASP A 1 104 ? -4.281 -1.382 10.918 1.00 85.12 104 ASP A C 1
ATOM 807 O O . ASP A 1 104 ? -3.071 -1.148 10.870 1.00 85.12 104 ASP A O 1
ATOM 811 N N . PHE A 1 105 ? -5.179 -0.442 11.229 1.00 83.31 105 PHE A N 1
ATOM 812 C CA . PHE A 1 105 ? -4.807 0.919 11.630 1.00 83.31 105 PHE A CA 1
ATOM 813 C C . PHE A 1 105 ? -4.292 0.986 13.075 1.00 83.31 105 PHE A C 1
ATOM 815 O O . PHE A 1 105 ? -3.659 1.981 13.432 1.00 83.31 105 PHE A O 1
ATOM 822 N N . ASP A 1 106 ? -4.526 -0.049 13.890 1.00 82.19 106 ASP A N 1
ATOM 823 C CA . ASP A 1 106 ? -4.076 -0.116 15.288 1.00 82.19 106 ASP A CA 1
ATOM 824 C C . ASP A 1 106 ? -2.548 -0.257 15.378 1.00 82.19 106 ASP A C 1
ATOM 826 O O . ASP A 1 106 ? -1.914 0.290 16.272 1.00 82.19 106 ASP A O 1
ATOM 830 N N . LEU A 1 107 ? -1.927 -0.867 14.359 1.00 83.62 107 LEU A N 1
ATOM 831 C CA . LEU A 1 107 ? -0.466 -0.931 14.197 1.00 83.62 107 LEU A CA 1
ATOM 832 C C . LEU A 1 107 ? 0.206 0.440 14.019 1.00 83.62 107 LEU A C 1
ATOM 834 O O . LEU A 1 107 ? 1.431 0.533 14.083 1.00 83.62 107 LEU A O 1
ATOM 838 N N . TYR A 1 108 ? -0.580 1.475 13.725 1.00 78.19 108 TYR A N 1
ATOM 839 C CA . TYR A 1 108 ? -0.113 2.830 13.435 1.00 78.19 108 TYR A CA 1
ATOM 840 C C . TYR A 1 108 ? -0.744 3.877 14.374 1.00 78.19 108 TYR A C 1
ATOM 842 O O . TYR A 1 108 ? -0.684 5.069 14.062 1.00 78.19 108 TYR A O 1
ATOM 850 N N . CYS A 1 109 ? -1.418 3.440 15.447 1.00 68.00 109 CYS A N 1
ATOM 851 C CA . CYS A 1 109 ? -2.005 4.303 16.478 1.00 68.00 109 CYS A CA 1
ATOM 852 C C . CYS A 1 109 ? -0.997 4.719 17.550 1.00 68.00 109 CYS A C 1
ATOM 854 O O . CYS A 1 109 ? -0.035 3.961 17.801 1.00 68.00 109 CYS A O 1
#